Protein AF-A0A1H3WDW0-F1 (afdb_monomer_lite)

Foldseek 3Di:
DVVLVVLVVVLVVVLVVLVVVCVVCVVVDDPVVSVVVNVVSVVVSVVSVVVSVVVVD

Sequence (57 aa):
MEDKKFFYMLGGVSYVSWPLYFLLYFHKYTTGEIIEALIFITILMIGYFIIIMLYFR

Secondary structure (DSSP, 8-state):
-HHHHHHHHHHHHHHHHHHHHHHHTGGGS-HHHHHHHHHHHHHHHHHHHHHHHHHT-

Radius of gyration: 13.69 Å; chains: 1; bounding box: 32×16×38 Å

Organism: NCBI:txid571932

Structure (mmCIF, N/CA/C/O backbone):
data_AF-A0A1H3WDW0-F1
#
_entry.id   AF-A0A1H3WDW0-F1
#
loop_
_atom_site.group_PDB
_atom_site.id
_atom_site.type_symbol
_atom_site.label_atom_id
_atom_site.label_alt_id
_atom_site.label_comp_id
_atom_site.label_asym_id
_atom_site.label_entity_id
_atom_site.label_seq_id
_atom_site.pdbx_PDB_ins_code
_atom_site.Cartn_x
_atom_site.Cartn_y
_atom_site.Cartn_z
_atom_site.occupancy
_atom_site.B_iso_or_equiv
_atom_site.auth_seq_id
_atom_site.auth_comp_id
_atom_site.auth_asym_id
_atom_site.auth_atom_id
_atom_site.pdbx_PDB_model_num
ATOM 1 N N . MET A 1 1 ? -19.565 -0.771 15.250 1.00 64.12 1 MET A N 1
ATOM 2 C CA . MET A 1 1 ? -18.495 -1.772 14.984 1.00 64.12 1 MET A CA 1
ATOM 3 C C . MET A 1 1 ? -18.408 -2.136 13.505 1.00 64.12 1 MET A C 1
ATOM 5 O O . MET A 1 1 ? -17.301 -2.368 13.029 1.00 64.12 1 MET A O 1
ATOM 9 N N . GLU A 1 2 ? -19.535 -2.172 12.789 1.00 80.38 2 GLU A N 1
ATOM 10 C CA . GLU A 1 2 ? -19.578 -2.465 11.350 1.00 80.38 2 GLU A CA 1
ATOM 11 C C . GLU A 1 2 ? -18.811 -1.435 10.512 1.00 80.38 2 GLU A C 1
ATOM 13 O O . GLU A 1 2 ? -17.977 -1.838 9.707 1.00 80.38 2 GLU A O 1
ATOM 18 N N . ASP A 1 3 ? -18.956 -0.136 10.798 1.00 87.62 3 ASP A N 1
ATOM 19 C CA . ASP A 1 3 ? -18.241 0.923 10.064 1.00 87.62 3 ASP A CA 1
ATOM 20 C C . ASP A 1 3 ? -16.724 0.775 10.183 1.00 87.62 3 ASP A C 1
ATOM 22 O O . ASP A 1 3 ? -16.006 0.758 9.188 1.00 87.62 3 ASP A O 1
ATOM 26 N N . LYS A 1 4 ? -16.223 0.557 11.406 1.00 89.25 4 LYS A N 1
ATOM 27 C CA . LYS A 1 4 ? -14.799 0.303 11.657 1.00 89.25 4 LYS A CA 1
ATOM 28 C C . LYS A 1 4 ? -14.299 -0.861 10.795 1.00 89.25 4 LYS A C 1
ATOM 30 O O . LYS A 1 4 ? -13.281 -0.730 10.121 1.00 89.25 4 LYS A O 1
ATOM 35 N N . LYS A 1 5 ? -15.028 -1.984 10.778 1.00 92.12 5 LYS A N 1
ATOM 36 C CA . LYS A 1 5 ? -14.686 -3.164 9.966 1.00 92.12 5 LYS A CA 1
ATOM 37 C C . LYS A 1 5 ? -14.716 -2.853 8.465 1.00 92.12 5 L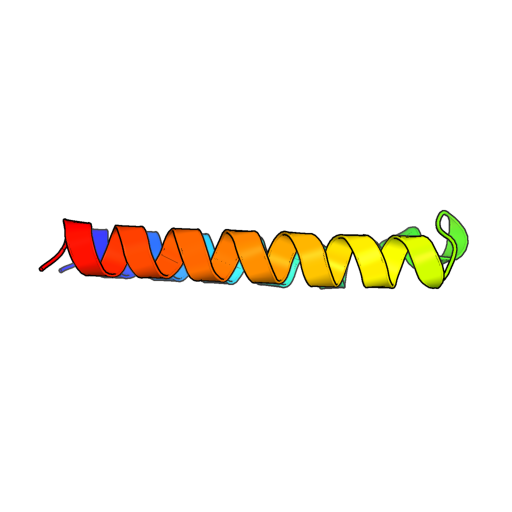YS A C 1
ATOM 39 O O . LYS A 1 5 ? -13.822 -3.305 7.753 1.00 92.12 5 LYS A O 1
ATOM 44 N N . PHE A 1 6 ? -15.690 -2.067 8.005 1.00 94.81 6 PHE A N 1
ATOM 45 C CA . PHE A 1 6 ? -15.785 -1.612 6.619 1.00 94.81 6 PHE A CA 1
ATOM 46 C C . PHE A 1 6 ? -14.556 -0.791 6.208 1.00 94.81 6 PHE A C 1
ATOM 48 O O . PHE A 1 6 ? -13.935 -1.110 5.200 1.00 94.81 6 PHE A O 1
ATOM 55 N N . PHE A 1 7 ? -14.131 0.187 7.015 1.00 94.19 7 PHE A N 1
ATOM 56 C CA . PHE A 1 7 ? -12.946 1.001 6.720 1.00 94.19 7 PHE A CA 1
ATOM 57 C C . PHE A 1 7 ? -11.644 0.181 6.702 1.00 94.19 7 PHE A C 1
ATOM 59 O O . PHE A 1 7 ? -10.822 0.352 5.803 1.00 94.19 7 PHE A O 1
ATOM 66 N N . TYR A 1 8 ? -11.466 -0.771 7.626 1.00 93.25 8 TYR A N 1
ATOM 67 C CA . TYR A 1 8 ? -10.313 -1.682 7.565 1.00 93.25 8 TYR A CA 1
ATOM 68 C C . TYR A 1 8 ? -10.329 -2.558 6.305 1.00 93.25 8 TYR A C 1
ATOM 70 O O . TYR A 1 8 ? -9.288 -2.743 5.674 1.00 93.25 8 TYR A O 1
ATOM 78 N N . MET A 1 9 ? -11.499 -3.078 5.921 1.00 95.31 9 MET A N 1
ATOM 79 C CA . MET A 1 9 ? -11.647 -3.894 4.715 1.00 95.31 9 MET A CA 1
ATOM 80 C C . MET A 1 9 ? -11.390 -3.073 3.447 1.00 95.31 9 MET A C 1
ATOM 82 O O . MET A 1 9 ? -10.651 -3.526 2.577 1.00 95.31 9 MET A O 1
ATOM 86 N N . LEU A 1 10 ? -11.923 -1.851 3.370 1.00 94.62 10 LEU A N 1
ATOM 87 C CA . LEU A 1 10 ? -11.688 -0.918 2.270 1.00 94.62 10 LEU A CA 1
ATOM 88 C C . LEU A 1 10 ? -10.196 -0.609 2.110 1.00 94.62 10 LEU A C 1
ATOM 90 O O . LEU A 1 10 ? -9.671 -0.679 0.998 1.00 94.62 10 LEU A O 1
ATOM 94 N N . GLY A 1 11 ? -9.500 -0.333 3.216 1.00 93.75 11 GLY A N 1
ATOM 95 C CA . GLY A 1 11 ? -8.054 -0.136 3.212 1.00 93.75 11 GLY A CA 1
ATOM 96 C C . GLY 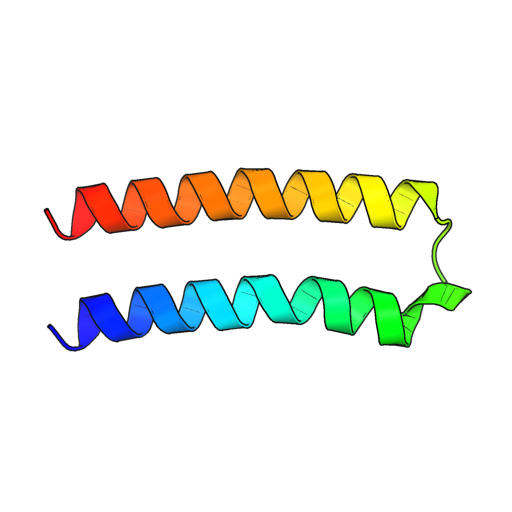A 1 11 ? -7.287 -1.367 2.733 1.00 93.75 11 GLY A C 1
ATOM 97 O O . GLY A 1 11 ? -6.418 -1.255 1.873 1.00 93.75 11 GLY A O 1
ATOM 98 N N . GLY A 1 12 ? -7.636 -2.551 3.242 1.00 93.44 12 GLY A N 1
ATOM 99 C CA . GLY A 1 12 ? -7.009 -3.810 2.833 1.00 93.44 12 GLY A CA 1
ATOM 100 C C . GLY A 1 12 ? -7.186 -4.108 1.342 1.00 93.44 12 GLY A C 1
ATOM 101 O O . GLY A 1 12 ? -6.207 -4.385 0.651 1.00 93.44 12 GLY A O 1
ATOM 102 N N . VAL A 1 13 ? -8.415 -3.992 0.827 1.00 95.75 13 VAL A N 1
ATOM 103 C CA . VAL A 1 13 ? -8.720 -4.192 -0.601 1.00 95.75 13 VAL A CA 1
ATOM 104 C C . VAL A 1 13 ? -7.962 -3.185 -1.462 1.00 95.75 13 VAL A C 1
ATOM 106 O O . VAL A 1 13 ? -7.349 -3.568 -2.459 1.00 95.75 13 VAL A O 1
ATOM 109 N N . SER A 1 14 ? -7.946 -1.915 -1.049 1.00 93.81 14 SER A N 1
ATOM 110 C CA . SER A 1 14 ? -7.218 -0.863 -1.761 1.00 93.81 14 SER A CA 1
ATOM 111 C C . SER A 1 14 ? -5.726 -1.175 -1.816 1.00 93.81 14 SER A C 1
ATOM 113 O O . SER A 1 14 ? -5.147 -1.150 -2.897 1.00 93.81 14 SER A O 1
ATOM 115 N N . TYR A 1 15 ? -5.106 -1.558 -0.697 1.00 93.62 15 TYR A N 1
ATOM 116 C CA . TYR A 1 15 ? -3.683 -1.894 -0.669 1.00 93.62 15 TYR A CA 1
ATOM 117 C C . TYR A 1 15 ? -3.338 -3.084 -1.569 1.00 93.62 15 TYR A C 1
AT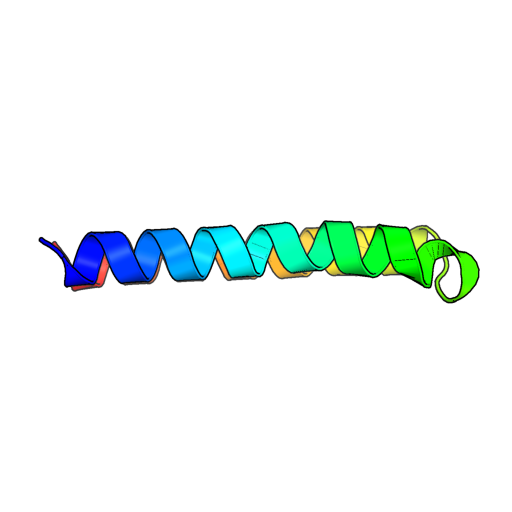OM 119 O O . TYR A 1 15 ? -2.389 -3.000 -2.338 1.00 93.62 15 TYR A O 1
ATOM 127 N N . VAL A 1 16 ? -4.125 -4.165 -1.528 1.00 94.50 16 VAL A N 1
ATOM 128 C CA . VAL A 1 16 ? -3.878 -5.379 -2.332 1.00 94.50 16 VAL A CA 1
ATOM 129 C C . VAL A 1 16 ? -4.098 -5.142 -3.831 1.00 94.50 16 VAL A C 1
ATOM 131 O O . VAL A 1 16 ? -3.437 -5.775 -4.657 1.00 94.50 16 VAL A O 1
ATOM 134 N N . SER A 1 17 ? -4.979 -4.210 -4.206 1.00 94.94 17 SER A N 1
ATOM 135 C CA . SER A 1 17 ? -5.232 -3.892 -5.617 1.00 94.94 17 SER A CA 1
ATOM 136 C C . SER A 1 17 ? -4.000 -3.357 -6.357 1.00 94.94 17 SER A C 1
ATOM 138 O O . SER A 1 17 ? -3.848 -3.637 -7.544 1.00 94.94 17 SER A O 1
ATOM 140 N N . TRP A 1 18 ? -3.079 -2.671 -5.672 1.00 92.75 18 TRP A N 1
ATOM 141 C CA . TRP A 1 18 ? -1.881 -2.094 -6.293 1.00 92.75 18 TRP A CA 1
ATOM 142 C C . TRP A 1 18 ? -0.836 -3.143 -6.704 1.00 92.75 18 TRP A C 1
ATOM 144 O O . TRP A 1 18 ? -0.458 -3.157 -7.875 1.00 92.75 18 TRP A O 1
ATOM 154 N N . PRO A 1 19 ? -0.400 -4.076 -5.831 1.00 91.88 19 PRO A N 1
ATOM 155 C CA . PRO A 1 19 ? 0.421 -5.208 -6.249 1.00 91.88 19 PRO A CA 1
ATOM 156 C C . PRO A 1 19 ? -0.214 -6.013 -7.385 1.00 91.88 19 PRO A C 1
ATOM 158 O O . PRO A 1 19 ? 0.477 -6.372 -8.333 1.00 91.88 19 PRO A O 1
ATOM 161 N N . LEU A 1 20 ? -1.531 -6.254 -7.335 1.00 94.31 20 LEU A N 1
ATOM 162 C CA . LEU A 1 20 ? -2.241 -6.954 -8.411 1.00 94.31 20 LEU A CA 1
ATOM 163 C C . LEU A 1 20 ? -2.203 -6.172 -9.729 1.00 94.31 20 LEU A C 1
ATOM 165 O O . LEU A 1 20 ? -1.951 -6.757 -10.779 1.00 94.31 20 LEU A O 1
ATOM 169 N N . TYR A 1 21 ? -2.398 -4.854 -9.681 1.00 94.12 21 TYR A N 1
ATOM 170 C CA . TYR A 1 21 ? -2.273 -3.983 -10.846 1.00 94.12 21 TYR A CA 1
ATOM 171 C C . TYR A 1 21 ? -0.871 -4.072 -11.462 1.00 94.12 21 TYR A C 1
ATOM 173 O O . TYR A 1 21 ? -0.738 -4.309 -12.663 1.00 94.12 21 TYR A O 1
ATOM 181 N N . PHE A 1 22 ? 0.181 -3.961 -10.647 1.00 93.25 22 PHE A N 1
ATOM 182 C CA . PHE A 1 22 ? 1.555 -4.053 -11.142 1.00 93.25 22 PHE A CA 1
ATOM 183 C C . PHE A 1 22 ? 1.913 -5.445 -11.660 1.00 93.25 22 PHE A C 1
ATOM 185 O O . PHE A 1 22 ? 2.657 -5.542 -12.628 1.00 93.25 22 PHE A O 1
ATOM 192 N N . LEU A 1 23 ? 1.345 -6.515 -11.097 1.00 91.75 23 LEU A N 1
ATOM 193 C CA . LEU A 1 23 ? 1.504 -7.868 -11.638 1.00 91.75 23 LEU A CA 1
ATOM 194 C C . LEU A 1 23 ? 0.858 -8.014 -13.022 1.00 91.75 23 LEU A C 1
ATOM 196 O O . LEU A 1 23 ? 1.452 -8.618 -13.911 1.00 91.75 23 LEU A O 1
ATOM 200 N N . LEU A 1 24 ? -0.332 -7.445 -13.233 1.00 95.06 24 LEU A N 1
ATOM 201 C CA . LEU A 1 24 ? -1.031 -7.509 -14.523 1.00 95.06 24 LEU A CA 1
ATOM 202 C C . LEU A 1 24 ? -0.353 -6.655 -15.604 1.00 95.06 24 LEU A C 1
ATOM 204 O O . LEU A 1 24 ? -0.335 -7.025 -16.779 1.00 95.06 24 LEU A O 1
ATOM 208 N N . TYR A 1 25 ? 0.223 -5.521 -15.211 1.00 93.25 25 TYR A N 1
ATOM 209 C CA . TYR A 1 25 ? 0.815 -4.546 -16.125 1.00 93.25 25 TYR A CA 1
ATOM 210 C C . TYR A 1 25 ? 2.336 -4.436 -16.000 1.00 93.25 25 TYR A C 1
ATOM 212 O O . TYR A 1 25 ? 2.903 -3.431 -16.419 1.00 93.25 25 TYR A O 1
ATOM 220 N N . PHE A 1 26 ? 3.013 -5.470 -15.489 1.00 89.56 26 PHE A N 1
ATOM 221 C CA . PHE A 1 26 ? 4.459 -5.436 -15.229 1.00 89.56 26 PHE A CA 1
ATOM 222 C C . PHE A 1 26 ? 5.288 -5.084 -16.476 1.00 89.56 26 PHE A C 1
ATOM 224 O O . PHE A 1 26 ? 6.333 -4.462 -16.372 1.00 89.56 26 PHE A O 1
ATOM 231 N N . HIS A 1 27 ? 4.804 -5.446 -17.668 1.00 91.94 27 HIS A N 1
ATOM 232 C CA . HIS A 1 27 ? 5.457 -5.167 -18.949 1.00 91.94 27 HIS A CA 1
ATOM 233 C C . HIS A 1 27 ? 5.387 -3.690 -19.377 1.00 91.94 27 HIS A C 1
ATOM 235 O O . HIS A 1 27 ? 6.061 -3.305 -20.329 1.00 91.94 27 HIS A O 1
ATOM 241 N N . LYS A 1 28 ? 4.543 -2.876 -18.729 1.00 93.50 28 LYS A N 1
ATOM 242 C CA . LYS A 1 28 ? 4.347 -1.453 -19.051 1.00 93.50 28 LYS A CA 1
ATOM 243 C C . LYS A 1 28 ? 5.193 -0.512 -18.201 1.00 93.50 28 LYS A C 1
ATOM 245 O O . LYS A 1 28 ? 5.248 0.670 -18.518 1.00 93.50 28 LYS A O 1
ATOM 250 N N . TYR A 1 29 ? 5.807 -1.019 -17.137 1.00 91.69 29 TYR A N 1
ATOM 251 C CA . TYR A 1 29 ? 6.528 -0.220 -16.155 1.00 91.69 29 TYR A CA 1
ATOM 252 C C . TYR A 1 29 ? 7.911 -0.806 -15.924 1.00 91.69 29 TYR A C 1
ATOM 254 O O . TYR A 1 29 ? 8.114 -2.019 -15.962 1.00 91.69 29 TYR A O 1
ATOM 262 N N . THR A 1 30 ? 8.874 0.061 -15.655 1.00 93.81 30 THR A N 1
ATOM 263 C CA . THR A 1 30 ? 10.185 -0.369 -15.187 1.00 93.81 30 THR A CA 1
ATOM 264 C C . THR A 1 30 ? 10.093 -0.864 -13.746 1.00 93.81 30 THR A C 1
ATOM 266 O O . THR A 1 30 ? 9.249 -0.431 -12.959 1.00 93.81 30 THR A O 1
ATOM 269 N N . THR A 1 31 ? 11.012 -1.749 -13.357 1.00 91.50 31 THR A N 1
ATOM 270 C CA . THR A 1 31 ? 11.100 -2.233 -11.973 1.00 91.50 31 THR A CA 1
ATOM 271 C C . THR A 1 31 ? 11.245 -1.083 -10.969 1.00 91.50 31 THR A C 1
ATOM 273 O O . THR A 1 31 ? 10.700 -1.162 -9.872 1.00 91.50 31 THR A O 1
ATOM 276 N N . GLY A 1 32 ? 11.940 -0.002 -11.347 1.00 94.44 32 GLY A N 1
ATOM 277 C CA . GLY A 1 32 ? 12.103 1.189 -10.510 1.00 94.44 32 GLY A CA 1
ATOM 278 C C . GLY A 1 32 ? 10.777 1.892 -10.221 1.00 94.44 32 GLY A C 1
ATOM 279 O O . GLY A 1 32 ? 10.461 2.123 -9.058 1.00 94.44 32 GLY A O 1
ATOM 280 N N . GLU A 1 33 ? 9.969 2.142 -11.254 1.00 94.06 33 GLU A N 1
ATOM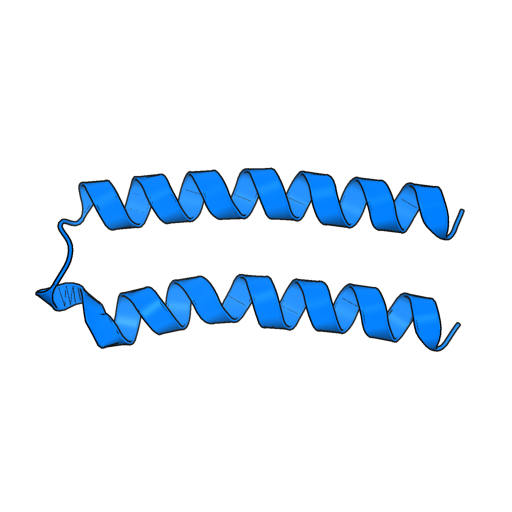 281 C CA . GLU A 1 33 ? 8.649 2.778 -11.115 1.00 94.06 33 GLU A CA 1
ATOM 282 C C . GLU A 1 33 ? 7.694 1.939 -10.256 1.00 94.06 33 GLU A C 1
ATOM 284 O O . GLU A 1 33 ? 6.958 2.480 -9.431 1.00 94.06 33 GLU A O 1
ATOM 289 N N . ILE A 1 34 ? 7.731 0.608 -10.402 1.00 94.25 34 ILE A N 1
ATOM 290 C CA . ILE A 1 34 ? 6.922 -0.305 -9.579 1.00 94.25 34 ILE A CA 1
ATOM 291 C C . ILE A 1 34 ? 7.334 -0.203 -8.106 1.00 94.25 34 ILE A C 1
ATOM 293 O O . ILE A 1 34 ? 6.475 -0.096 -7.232 1.00 94.25 34 ILE A O 1
ATOM 297 N N . ILE A 1 35 ? 8.638 -0.227 -7.815 1.00 94.75 35 ILE A N 1
ATOM 298 C CA . ILE A 1 35 ? 9.147 -0.125 -6.441 1.00 94.75 35 ILE A CA 1
ATOM 299 C C . ILE A 1 35 ? 8.785 1.232 -5.831 1.00 94.75 35 ILE A C 1
ATOM 301 O O . ILE A 1 35 ? 8.303 1.278 -4.700 1.00 94.75 35 ILE A O 1
ATOM 305 N N . GLU A 1 36 ? 8.976 2.324 -6.570 1.00 95.50 36 GLU A N 1
ATOM 306 C CA . GLU A 1 36 ? 8.645 3.672 -6.107 1.00 95.50 36 GLU A CA 1
ATOM 307 C C . GLU A 1 36 ? 7.154 3.795 -5.776 1.00 95.50 36 GLU A C 1
ATOM 309 O O . GLU A 1 36 ? 6.791 4.242 -4.685 1.00 95.50 36 GLU A O 1
ATOM 314 N N . ALA A 1 37 ? 6.284 3.303 -6.660 1.00 93.62 37 ALA A N 1
ATOM 315 C CA . ALA A 1 37 ? 4.847 3.304 -6.429 1.00 93.62 37 ALA A CA 1
ATOM 316 C C . ALA A 1 37 ? 4.439 2.426 -5.235 1.00 93.62 37 ALA A C 1
ATOM 318 O O . ALA A 1 37 ? 3.562 2.815 -4.462 1.00 93.62 37 ALA A O 1
ATOM 319 N N . LEU A 1 38 ? 5.085 1.269 -5.041 1.00 94.62 38 LEU A N 1
ATOM 320 C CA . LEU A 1 38 ? 4.844 0.397 -3.887 1.00 94.62 38 LEU A CA 1
ATOM 321 C C . LEU A 1 38 ? 5.273 1.048 -2.565 1.00 94.62 38 LEU A C 1
ATOM 323 O O . LEU A 1 38 ? 4.564 0.939 -1.563 1.00 94.62 38 LEU A O 1
ATOM 327 N N . ILE A 1 39 ? 6.400 1.760 -2.545 1.00 95.81 39 ILE A N 1
ATOM 328 C CA . ILE A 1 39 ? 6.832 2.529 -1.370 1.00 95.81 39 ILE A CA 1
ATOM 329 C C . ILE A 1 39 ? 5.826 3.649 -1.090 1.00 95.81 39 ILE A C 1
ATOM 331 O O . ILE A 1 39 ? 5.360 3.797 0.042 1.00 95.81 39 ILE A O 1
ATOM 335 N N . PHE A 1 40 ? 5.439 4.395 -2.125 1.00 95.19 40 PHE A N 1
ATOM 336 C CA . PHE A 1 40 ? 4.500 5.505 -2.010 1.00 95.19 40 PHE A CA 1
ATOM 337 C C . PHE A 1 40 ? 3.137 5.060 -1.462 1.00 95.19 40 PHE A C 1
ATOM 339 O O . PHE A 1 40 ? 2.651 5.622 -0.477 1.00 95.19 40 PHE A O 1
ATOM 346 N N . ILE A 1 41 ? 2.543 4.004 -2.032 1.00 94.31 41 ILE A N 1
ATOM 347 C CA . ILE A 1 41 ? 1.253 3.493 -1.556 1.00 94.31 41 ILE A CA 1
ATOM 348 C C . ILE A 1 41 ? 1.355 2.948 -0.129 1.00 94.31 41 ILE A C 1
ATOM 350 O O . ILE A 1 41 ? 0.429 3.131 0.657 1.00 94.31 41 ILE A O 1
ATOM 354 N N . THR A 1 42 ? 2.486 2.346 0.251 1.00 94.44 42 THR A N 1
ATOM 355 C CA . THR A 1 42 ? 2.703 1.859 1.621 1.00 94.44 42 THR A CA 1
ATOM 356 C C . THR A 1 42 ? 2.667 3.009 2.628 1.00 94.44 42 THR A C 1
ATOM 358 O O . THR A 1 42 ? 1.973 2.913 3.641 1.00 94.44 42 THR A O 1
ATOM 361 N N . ILE A 1 43 ? 3.346 4.123 2.337 1.00 96.69 43 ILE A N 1
ATOM 362 C CA . ILE A 1 43 ? 3.345 5.316 3.200 1.00 96.69 43 ILE A CA 1
ATOM 363 C C . ILE A 1 43 ? 1.925 5.884 3.340 1.00 96.69 43 ILE A C 1
ATOM 365 O O . ILE A 1 43 ? 1.477 6.161 4.455 1.00 96.69 43 ILE A O 1
ATOM 369 N N . LEU A 1 44 ? 1.189 6.004 2.230 1.00 95.94 44 LEU A N 1
ATOM 370 C CA . LEU A 1 44 ? -0.196 6.480 2.251 1.00 95.94 44 LEU A CA 1
ATOM 371 C C . LEU A 1 44 ? -1.119 5.557 3.053 1.00 95.94 44 LEU A C 1
ATOM 373 O O . LEU A 1 44 ? -1.948 6.038 3.825 1.00 95.94 44 LEU A O 1
ATOM 377 N N . MET A 1 45 ? -0.958 4.239 2.917 1.00 95.12 45 MET A N 1
ATOM 378 C CA . MET A 1 45 ? -1.762 3.265 3.654 1.00 95.12 45 MET A CA 1
ATOM 379 C C . MET A 1 45 ? -1.489 3.298 5.155 1.00 95.12 45 MET A C 1
ATOM 381 O O . MET A 1 45 ? -2.430 3.196 5.942 1.00 95.12 45 MET A O 1
ATOM 385 N N . ILE A 1 46 ? -0.235 3.492 5.570 1.00 96.06 46 ILE A N 1
ATOM 386 C CA . ILE A 1 46 ? 0.097 3.711 6.983 1.00 96.06 46 ILE A CA 1
ATOM 387 C C . ILE A 1 46 ? -0.647 4.947 7.502 1.00 96.06 46 ILE A C 1
ATOM 389 O O . ILE A 1 46 ? -1.321 4.867 8.529 1.00 96.06 46 ILE A O 1
ATOM 393 N N . GLY A 1 47 ? -0.593 6.063 6.767 1.00 96.94 47 GLY A N 1
ATOM 394 C CA . GLY A 1 47 ? -1.326 7.283 7.116 1.00 96.94 47 GLY A CA 1
ATOM 395 C C . GLY A 1 47 ? -2.836 7.054 7.233 1.00 96.94 47 GLY A C 1
ATOM 396 O O . GLY A 1 47 ? -3.449 7.441 8.226 1.00 96.94 47 GLY A O 1
ATOM 397 N N . TYR A 1 48 ? -3.428 6.351 6.268 1.00 95.56 48 TYR A N 1
ATOM 398 C CA . TYR A 1 48 ? -4.843 5.980 6.273 1.00 95.56 48 TYR A CA 1
ATOM 399 C C . TYR A 1 48 ? -5.237 5.174 7.520 1.00 95.56 48 TYR A C 1
ATOM 401 O O . TYR A 1 48 ? -6.208 5.517 8.198 1.00 95.56 48 TYR A O 1
ATOM 409 N N . PHE A 1 49 ? -4.470 4.137 7.873 1.00 94.00 49 PHE A N 1
ATOM 410 C CA . PHE A 1 49 ? -4.762 3.330 9.060 1.00 94.00 49 PHE A CA 1
ATOM 411 C C . PHE A 1 49 ? -4.586 4.113 10.360 1.00 94.00 49 PHE A C 1
ATOM 413 O O . PHE A 1 49 ? -5.384 3.927 11.277 1.00 94.00 49 PHE A O 1
ATOM 420 N N . ILE A 1 50 ? -3.605 5.018 10.441 1.00 96.56 50 ILE A N 1
ATOM 421 C CA . ILE A 1 50 ? -3.458 5.924 11.588 1.00 96.56 50 ILE A CA 1
ATOM 422 C C . ILE A 1 50 ? -4.702 6.809 11.727 1.00 96.56 50 ILE A C 1
ATOM 424 O O . ILE A 1 50 ? -5.258 6.908 12.819 1.00 96.56 50 ILE A O 1
ATOM 428 N N . ILE A 1 51 ? -5.188 7.404 10.632 1.00 96.31 51 ILE A N 1
ATOM 429 C CA . ILE A 1 51 ? -6.394 8.246 10.645 1.00 96.31 51 ILE A CA 1
ATOM 430 C C . ILE A 1 51 ? -7.615 7.443 11.100 1.00 96.31 51 ILE A C 1
ATOM 432 O O . ILE A 1 51 ? -8.349 7.903 11.969 1.00 96.31 51 ILE A O 1
ATOM 436 N N . ILE A 1 52 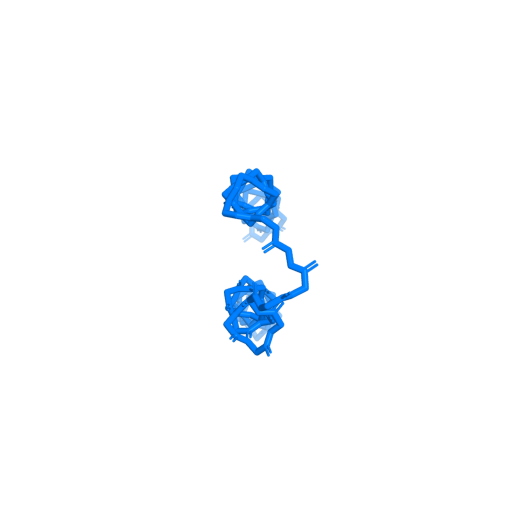? -7.816 6.228 10.580 1.00 94.69 52 ILE A N 1
ATOM 437 C CA . ILE A 1 52 ? -8.910 5.344 11.021 1.00 94.69 52 ILE A CA 1
ATOM 438 C C . ILE A 1 52 ? -8.795 5.027 12.507 1.00 94.69 52 ILE A C 1
ATOM 440 O O . ILE A 1 52 ? -9.802 5.047 13.218 1.00 94.69 52 ILE A O 1
ATOM 444 N N . MET A 1 53 ? -7.588 4.705 12.981 1.00 92.81 53 MET A N 1
ATOM 445 C CA . MET A 1 53 ? -7.362 4.424 14.395 1.00 92.81 53 MET A CA 1
ATOM 446 C C . MET A 1 53 ? -7.730 5.623 15.263 1.00 92.81 53 MET A C 1
ATOM 448 O O . MET A 1 53 ? -8.340 5.414 16.302 1.00 92.81 53 MET A O 1
ATOM 452 N N . LEU A 1 54 ? -7.403 6.848 14.842 1.00 95.69 54 LEU A N 1
ATOM 453 C CA . LEU A 1 54 ? -7.764 8.072 15.559 1.00 95.69 54 LEU A CA 1
ATOM 454 C C . LEU A 1 54 ? -9.260 8.397 15.466 1.00 95.69 54 LEU A C 1
ATOM 456 O O . LEU A 1 54 ? -9.832 8.856 16.445 1.00 95.69 54 LEU A O 1
ATOM 460 N N . TYR A 1 55 ? -9.893 8.152 14.318 1.00 94.12 55 TYR A N 1
ATOM 461 C CA . TYR A 1 55 ? -11.309 8.447 14.087 1.00 94.12 55 TYR A CA 1
ATOM 462 C C . TYR A 1 55 ? -12.249 7.538 14.891 1.00 94.12 55 TYR A C 1
ATOM 464 O O . TYR A 1 55 ? -13.280 7.990 15.376 1.00 94.12 55 TYR A O 1
ATOM 472 N N . PHE A 1 56 ? -11.899 6.255 15.036 1.00 91.00 56 PHE A N 1
ATOM 473 C CA . PHE A 1 56 ? -12.685 5.266 15.792 1.00 91.00 56 PHE A CA 1
ATOM 474 C C . PHE A 1 56 ? -12.156 5.008 17.212 1.00 91.00 56 PHE A C 1
ATOM 476 O O . PHE A 1 56 ? -12.482 3.968 17.800 1.00 91.00 56 PHE A O 1
ATOM 483 N N . ARG A 1 57 ? -11.294 5.888 17.722 1.00 81.81 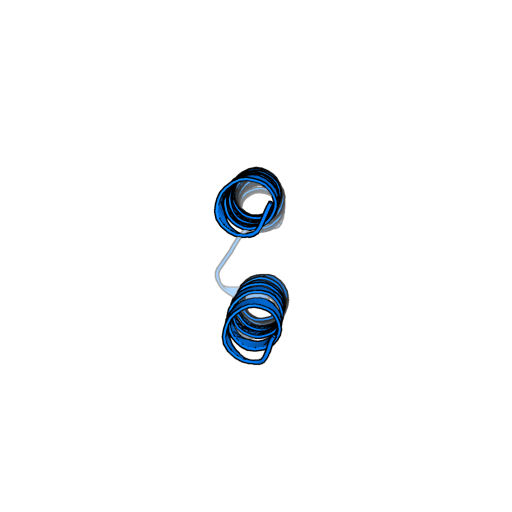57 ARG A N 1
ATOM 484 C CA . ARG A 1 57 ? -10.850 5.894 19.118 1.00 81.81 57 ARG A CA 1
ATOM 485 C C . ARG A 1 57 ? -11.823 6.694 19.970 1.00 81.81 57 ARG A C 1
ATOM 487 O O . ARG A 1 57 ? -12.052 6.238 21.109 1.00 81.81 57 ARG A O 1
#

pLDDT: mean 92.95, std 4.87, range [64.12, 96.94]